Protein AF-A0A4S3M066-F1 (afdb_monomer)

Organism: NCBI:txid1227945

Foldseek 3Di:
DVVVVVVVVVVVVVVVVVVVVVVVVCCCVPPVVVVCVVVQWDKADDPDFKIWTWGQDPNDTDTDIWGKGADPDQAGIETEDDDLVVQVVDDPVSNPRVVSVVVVCVVRPPRHYHYHD

Sequence (117 aa):
MIYKLIINVLALIVLIIIGIILFYNIKWFLFQRPKENKRGWRTKSSGRDNIIYQEKIENEWKGIEIQGEMLVGRKSKVLYFNSEKEWKRYPEWAQNRNQIIERIKMEWPPERTEYQN

Structure (mmCIF, N/CA/C/O backbone):
data_AF-A0A4S3M066-F1
#
_entry.id   AF-A0A4S3M066-F1
#
loop_
_atom_site.group_PDB
_atom_site.id
_atom_site.type_symbol
_atom_site.label_atom_id
_atom_site.label_alt_id
_atom_site.label_comp_id
_atom_site.label_asym_id
_atom_site.label_entity_id
_atom_site.label_seq_id
_atom_site.pdbx_PDB_ins_code
_atom_site.Cartn_x
_atom_site.Cartn_y
_atom_site.Cartn_z
_atom_site.occupancy
_atom_site.B_iso_or_equiv
_atom_site.auth_seq_id
_atom_site.auth_comp_id
_atom_site.auth_asym_id
_atom_site.auth_atom_id
_atom_site.pdbx_PDB_model_num
ATOM 1 N N . MET A 1 1 ? 24.473 -2.684 -47.294 1.00 74.31 1 MET A N 1
ATOM 2 C CA . MET A 1 1 ? 24.893 -3.655 -46.257 1.00 74.31 1 MET A CA 1
ATOM 3 C C . MET A 1 1 ? 24.732 -3.077 -44.852 1.00 74.31 1 MET A C 1
ATOM 5 O O . MET A 1 1 ? 24.009 -3.665 -44.063 1.00 74.31 1 MET A O 1
ATOM 9 N N . ILE A 1 2 ? 25.285 -1.889 -44.576 1.00 87.56 2 ILE A N 1
ATOM 10 C CA . ILE A 1 2 ? 25.189 -1.202 -43.270 1.00 87.56 2 ILE A CA 1
ATOM 11 C C . ILE A 1 2 ? 23.736 -0.928 -42.829 1.00 87.56 2 ILE A C 1
ATOM 13 O O . ILE A 1 2 ? 23.380 -1.225 -41.697 1.00 87.56 2 ILE A O 1
ATOM 17 N N . TYR A 1 3 ? 22.858 -0.459 -43.724 1.00 89.75 3 TYR A N 1
ATOM 18 C CA . TYR A 1 3 ? 21.457 -0.171 -43.368 1.00 89.75 3 TYR A CA 1
ATOM 19 C C . TYR A 1 3 ? 20.668 -1.415 -42.909 1.00 89.75 3 TYR A C 1
ATOM 21 O O . TYR A 1 3 ? 19.887 -1.328 -41.968 1.00 89.75 3 TYR A O 1
ATOM 29 N N . LYS A 1 4 ? 20.902 -2.589 -43.520 1.00 91.69 4 LYS A N 1
ATOM 30 C CA . LYS A 1 4 ? 20.269 -3.854 -43.099 1.00 91.69 4 LYS A CA 1
ATOM 31 C C . LYS A 1 4 ? 20.746 -4.271 -41.709 1.00 91.69 4 LYS A C 1
ATOM 33 O O . LYS A 1 4 ? 19.945 -4.727 -40.904 1.00 91.69 4 LYS A O 1
ATOM 38 N N . LEU A 1 5 ? 22.036 -4.077 -41.424 1.00 92.00 5 LEU A N 1
ATOM 39 C CA . LEU A 1 5 ? 22.606 -4.341 -40.105 1.00 92.00 5 LEU A CA 1
ATOM 40 C C . LEU A 1 5 ? 21.967 -3.439 -39.040 1.00 92.00 5 LEU A C 1
ATOM 42 O O . LEU A 1 5 ? 21.542 -3.940 -38.005 1.00 92.00 5 LEU A O 1
ATOM 46 N N . ILE A 1 6 ? 21.821 -2.140 -39.321 1.00 93.62 6 ILE A N 1
ATOM 47 C CA . ILE A 1 6 ? 21.177 -1.182 -38.409 1.00 93.62 6 ILE A CA 1
ATOM 48 C C . ILE A 1 6 ? 19.719 -1.574 -38.135 1.00 93.62 6 ILE A C 1
ATOM 50 O O . ILE A 1 6 ? 19.306 -1.619 -36.978 1.00 93.62 6 ILE A O 1
ATOM 54 N N . ILE A 1 7 ? 18.949 -1.914 -39.175 1.00 95.69 7 ILE A N 1
ATOM 55 C CA . ILE A 1 7 ? 17.547 -2.337 -39.027 1.00 95.69 7 ILE A CA 1
ATOM 56 C C . ILE A 1 7 ? 17.440 -3.604 -38.168 1.00 95.69 7 ILE A C 1
ATOM 58 O O . ILE A 1 7 ? 16.600 -3.660 -37.273 1.00 95.69 7 ILE A O 1
ATOM 62 N N . ASN A 1 8 ? 18.310 -4.594 -38.385 1.00 95.44 8 ASN A N 1
ATOM 63 C CA . ASN A 1 8 ? 18.308 -5.829 -37.597 1.00 95.44 8 ASN A CA 1
ATOM 64 C C . ASN A 1 8 ? 18.647 -5.575 -36.121 1.00 95.44 8 ASN A C 1
ATOM 66 O O . ASN A 1 8 ? 18.020 -6.160 -35.240 1.00 95.44 8 ASN A O 1
ATOM 70 N N . VAL A 1 9 ? 19.603 -4.683 -35.842 1.00 95.81 9 VAL A N 1
ATOM 71 C CA . VAL A 1 9 ? 19.955 -4.294 -34.468 1.00 95.81 9 VAL A CA 1
ATOM 72 C C . VAL A 1 9 ? 18.782 -3.586 -33.787 1.00 95.81 9 VAL A C 1
ATOM 74 O O . VAL A 1 9 ? 18.440 -3.927 -32.657 1.00 95.81 9 VAL A O 1
ATOM 77 N N . LEU A 1 10 ? 18.114 -2.654 -34.473 1.00 96.25 10 LEU A N 1
ATOM 78 C CA . LEU A 1 10 ? 16.931 -1.976 -33.935 1.00 96.25 10 LEU A CA 1
ATOM 79 C C . LEU A 1 10 ? 15.779 -2.956 -33.671 1.00 96.25 10 LEU A C 1
ATOM 81 O O . LEU A 1 10 ? 15.165 -2.901 -32.608 1.00 96.25 10 LEU A O 1
ATOM 85 N N . ALA A 1 11 ? 15.522 -3.887 -34.592 1.00 96.12 11 ALA A N 1
ATOM 86 C CA . ALA A 1 11 ? 14.505 -4.920 -34.409 1.00 96.12 11 ALA A CA 1
ATOM 87 C C . ALA A 1 11 ? 14.804 -5.810 -33.191 1.00 96.12 11 ALA A C 1
ATOM 89 O O . ALA A 1 11 ? 13.902 -6.107 -32.407 1.00 96.12 11 ALA A O 1
ATOM 90 N N . LEU A 1 12 ? 16.073 -6.179 -32.982 1.00 97.19 12 LEU A N 1
ATOM 91 C CA . LEU A 1 12 ? 16.495 -6.952 -31.814 1.00 97.19 12 LEU A CA 1
ATOM 92 C C . LEU A 1 12 ? 16.261 -6.182 -30.506 1.00 97.19 12 LEU A C 1
ATOM 94 O O . LEU A 1 12 ? 15.737 -6.750 -29.551 1.00 97.19 12 LEU A O 1
ATOM 98 N N . ILE A 1 13 ? 16.592 -4.888 -30.467 1.00 97.19 13 ILE A N 1
ATOM 99 C CA . ILE A 1 13 ? 16.352 -4.034 -29.293 1.00 97.19 13 ILE A CA 1
ATOM 100 C C . ILE A 1 13 ? 14.855 -3.973 -28.972 1.00 97.19 13 ILE A C 1
ATOM 102 O O . ILE A 1 13 ? 14.466 -4.149 -27.818 1.00 97.19 13 ILE A O 1
ATOM 106 N N . VAL A 1 14 ? 14.005 -3.783 -29.985 1.00 97.25 14 VAL A N 1
ATOM 107 C CA . VAL A 1 14 ? 12.545 -3.761 -29.806 1.00 97.25 14 VAL A CA 1
ATOM 108 C C . VAL A 1 14 ? 12.036 -5.096 -29.256 1.00 97.25 14 VAL A C 1
ATOM 110 O O . VAL A 1 14 ? 11.247 -5.100 -28.311 1.00 97.25 14 VAL A O 1
ATOM 113 N N . LEU A 1 15 ? 12.520 -6.228 -29.774 1.00 97.12 15 LEU A N 1
ATOM 114 C CA . LEU A 1 15 ? 12.151 -7.554 -29.266 1.00 97.12 15 LEU A CA 1
ATOM 115 C C . LEU A 1 15 ? 12.565 -7.754 -27.804 1.00 97.12 15 LEU A C 1
ATOM 117 O O . LEU A 1 15 ? 11.790 -8.305 -27.023 1.00 97.12 15 LEU A O 1
ATOM 121 N N . ILE A 1 16 ? 13.745 -7.268 -27.411 1.00 97.06 16 ILE A N 1
ATOM 122 C CA . ILE A 1 16 ? 14.205 -7.318 -26.018 1.00 97.06 16 ILE A CA 1
ATOM 123 C C . ILE A 1 16 ? 13.287 -6.480 -25.120 1.00 97.06 16 ILE A C 1
ATOM 125 O O . ILE A 1 16 ? 12.858 -6.962 -24.072 1.00 97.06 16 ILE A O 1
ATOM 129 N N . ILE A 1 17 ? 12.930 -5.260 -25.535 1.00 96.69 17 ILE A N 1
ATOM 130 C CA . ILE A 1 17 ? 12.019 -4.386 -24.778 1.00 96.69 17 ILE A CA 1
ATOM 131 C C . ILE A 1 17 ? 10.651 -5.057 -24.599 1.00 96.69 17 ILE A C 1
ATOM 133 O O . ILE A 1 17 ? 10.133 -5.109 -23.482 1.00 96.69 17 ILE A O 1
ATOM 137 N N . ILE A 1 18 ? 10.086 -5.626 -25.668 1.00 96.81 18 ILE A N 1
ATOM 138 C CA . ILE A 1 18 ? 8.810 -6.353 -25.609 1.00 96.81 18 ILE A CA 1
ATOM 139 C C . ILE A 1 18 ? 8.919 -7.556 -24.666 1.00 96.81 18 ILE A C 1
ATOM 141 O O . ILE A 1 18 ? 8.049 -7.748 -23.816 1.00 96.81 18 ILE A O 1
ATOM 145 N N . GLY A 1 19 ? 9.996 -8.338 -24.769 1.00 96.06 19 GLY A N 1
ATOM 146 C CA . GLY A 1 19 ? 10.244 -9.482 -23.893 1.00 96.06 19 GLY A CA 1
ATOM 147 C C . GLY A 1 19 ? 10.295 -9.089 -22.415 1.00 96.06 19 GLY A C 1
ATOM 148 O O . GLY A 1 19 ? 9.673 -9.745 -21.580 1.00 96.06 19 GLY A O 1
ATOM 149 N N . ILE A 1 20 ? 10.956 -7.974 -22.094 1.00 95.12 20 ILE A N 1
ATOM 150 C CA . ILE A 1 20 ? 11.012 -7.428 -20.733 1.00 95.12 20 ILE A CA 1
ATOM 151 C C . ILE A 1 20 ? 9.613 -7.024 -20.250 1.00 95.12 20 ILE A C 1
ATOM 153 O O . ILE A 1 20 ? 9.209 -7.407 -19.149 1.00 95.12 20 ILE A O 1
ATOM 157 N N . ILE A 1 21 ? 8.847 -6.294 -21.068 1.00 93.88 21 ILE A N 1
ATOM 158 C CA . ILE A 1 21 ? 7.479 -5.876 -20.724 1.00 93.88 21 ILE A CA 1
ATOM 159 C C . ILE A 1 21 ? 6.598 -7.101 -20.445 1.00 93.88 21 ILE A C 1
ATOM 161 O O . ILE A 1 21 ? 5.900 -7.142 -19.427 1.00 93.88 21 ILE A O 1
ATOM 165 N N . LEU A 1 22 ? 6.645 -8.118 -21.308 1.00 93.31 22 LEU A N 1
ATOM 166 C CA . LEU A 1 22 ? 5.876 -9.352 -21.133 1.00 93.31 22 LEU A CA 1
ATOM 167 C C . LEU A 1 22 ? 6.283 -10.098 -19.861 1.00 93.31 22 LEU A C 1
ATOM 169 O O . LEU A 1 22 ? 5.414 -10.531 -19.105 1.00 93.31 22 LEU A O 1
ATOM 173 N N . PHE A 1 23 ? 7.583 -10.192 -19.578 1.00 92.56 23 PHE A N 1
ATOM 174 C CA . PHE A 1 23 ? 8.092 -10.858 -18.382 1.00 92.56 23 PHE A CA 1
ATOM 175 C C . PHE A 1 23 ? 7.530 -10.246 -17.090 1.00 92.56 23 PHE A C 1
ATOM 177 O O . PHE A 1 23 ? 7.038 -10.974 -16.224 1.00 92.56 23 PHE A O 1
ATOM 184 N N . TYR A 1 24 ? 7.529 -8.914 -16.969 1.00 89.50 24 TYR A N 1
ATOM 185 C CA . TYR A 1 24 ? 6.960 -8.240 -15.797 1.00 89.50 24 TYR A CA 1
ATOM 186 C C . TYR A 1 24 ? 5.445 -8.456 -15.669 1.00 89.50 24 TYR A C 1
ATOM 188 O O . TYR A 1 24 ? 4.964 -8.723 -14.565 1.00 89.50 24 TYR A O 1
ATOM 196 N N . ASN A 1 25 ? 4.701 -8.410 -16.779 1.00 82.62 25 ASN A N 1
ATOM 197 C CA . ASN A 1 25 ? 3.253 -8.653 -16.778 1.00 82.62 25 ASN A CA 1
ATOM 198 C C . ASN A 1 25 ? 2.905 -10.091 -16.364 1.00 82.62 25 ASN A C 1
ATOM 200 O O . ASN A 1 25 ? 2.031 -10.300 -15.520 1.00 82.62 25 ASN A O 1
ATOM 204 N N . ILE A 1 26 ? 3.621 -11.083 -16.902 1.00 89.06 26 ILE A N 1
ATOM 205 C CA . ILE A 1 26 ? 3.440 -12.498 -16.553 1.00 89.06 26 ILE A CA 1
ATOM 206 C C . ILE A 1 26 ? 3.759 -12.720 -15.074 1.00 89.06 26 ILE A C 1
ATOM 208 O O . ILE A 1 26 ? 2.984 -13.358 -14.361 1.00 89.06 26 ILE A O 1
ATOM 212 N N . LYS A 1 27 ? 4.867 -12.152 -14.582 1.00 86.62 27 LYS A N 1
ATOM 213 C CA . LYS A 1 27 ? 5.253 -12.268 -13.173 1.00 86.62 27 LYS A CA 1
ATOM 214 C C . LYS A 1 27 ? 4.180 -11.685 -12.247 1.00 86.62 27 LYS A C 1
ATOM 216 O O . LYS A 1 27 ? 3.817 -12.312 -11.250 1.00 86.62 27 LYS A O 1
ATOM 221 N N . TRP A 1 28 ? 3.648 -10.511 -12.585 1.00 77.56 28 TRP A N 1
ATOM 222 C CA . TRP A 1 28 ? 2.560 -9.881 -11.838 1.00 77.56 28 TRP A CA 1
ATOM 223 C C . TRP A 1 28 ? 1.296 -10.757 -11.820 1.00 77.56 28 TRP A C 1
ATOM 225 O O . TRP A 1 28 ? 0.735 -11.024 -10.753 1.00 77.56 28 TRP A O 1
ATOM 235 N N . PHE A 1 29 ? 0.891 -11.271 -12.985 1.00 80.31 29 PHE A N 1
ATOM 236 C CA . PHE A 1 29 ? -0.312 -12.087 -13.132 1.00 80.31 29 PHE A CA 1
ATOM 237 C C . PHE A 1 29 ? -0.216 -13.439 -12.410 1.00 80.31 29 PHE A C 1
ATOM 239 O O . PHE A 1 29 ? -1.168 -13.837 -11.739 1.00 80.31 29 PHE A O 1
ATOM 246 N N . LEU A 1 30 ? 0.925 -14.128 -12.517 1.00 80.38 30 LEU A N 1
ATOM 247 C CA . LEU A 1 30 ? 1.105 -15.479 -11.977 1.00 80.38 30 LEU A CA 1
ATOM 248 C C . LEU A 1 30 ? 1.443 -15.504 -10.488 1.00 80.38 30 LEU A C 1
ATOM 250 O O . LEU A 1 30 ? 1.043 -16.436 -9.798 1.00 80.38 30 LEU A O 1
ATOM 254 N N . PHE A 1 31 ? 2.172 -14.511 -9.974 1.00 77.06 31 PHE A N 1
ATOM 255 C CA . PHE A 1 31 ? 2.684 -14.573 -8.600 1.00 77.06 31 PHE A CA 1
ATOM 256 C C . PHE A 1 31 ? 2.052 -13.537 -7.677 1.00 77.06 31 PHE A C 1
ATOM 258 O O . PHE A 1 31 ? 1.702 -13.856 -6.539 1.00 77.06 31 PHE A O 1
ATOM 265 N N . GLN A 1 32 ? 1.882 -12.299 -8.141 1.00 74.81 32 GLN A N 1
ATOM 266 C CA . GLN A 1 32 ? 1.431 -11.211 -7.273 1.00 74.81 32 GLN A CA 1
ATOM 267 C C . GLN A 1 32 ? -0.086 -11.252 -7.074 1.00 74.81 32 GLN A C 1
ATOM 269 O O . GLN A 1 32 ? -0.562 -11.221 -5.939 1.00 74.81 32 GLN A O 1
ATOM 274 N N . ARG A 1 33 ? -0.848 -11.442 -8.157 1.00 75.25 33 ARG A N 1
ATOM 275 C CA . ARG A 1 33 ? -2.315 -11.494 -8.107 1.00 75.25 33 ARG A CA 1
ATOM 276 C C . ARG A 1 33 ? -2.860 -12.640 -7.232 1.00 75.25 33 ARG A C 1
ATOM 278 O O . ARG A 1 33 ? -3.770 -12.378 -6.443 1.00 75.25 33 ARG A O 1
ATOM 285 N N . PRO A 1 34 ? -2.338 -13.885 -7.289 1.00 76.88 34 PRO A N 1
ATOM 286 C CA . PRO A 1 34 ? -2.815 -14.955 -6.412 1.00 76.88 34 PRO A CA 1
ATOM 287 C C . PRO A 1 34 ? -2.443 -14.726 -4.948 1.00 76.88 34 PRO A C 1
ATOM 289 O O . PRO A 1 34 ? -3.247 -15.023 -4.067 1.00 76.88 34 PRO A O 1
ATOM 292 N N . LYS A 1 35 ? -1.265 -14.145 -4.677 1.00 80.69 35 LYS A N 1
ATOM 293 C CA . LYS A 1 35 ? -0.843 -13.790 -3.317 1.00 80.69 35 LYS A 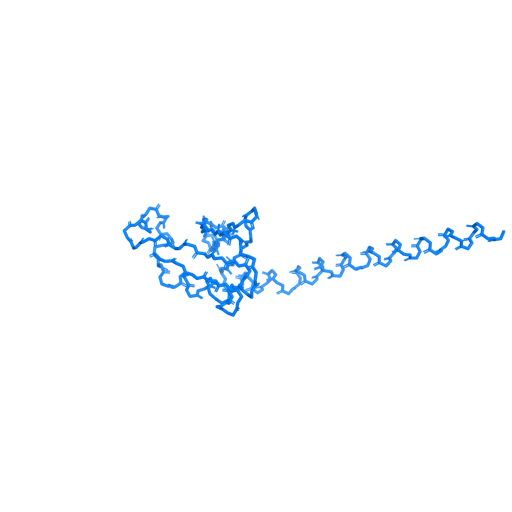CA 1
ATOM 294 C C . LYS A 1 35 ? -1.771 -12.738 -2.706 1.00 80.69 35 LYS A C 1
ATOM 296 O O . LYS A 1 35 ? -2.233 -12.934 -1.586 1.00 80.69 35 LYS A O 1
ATOM 301 N N . GLU A 1 36 ? -2.089 -11.674 -3.445 1.00 85.38 36 GLU A N 1
ATOM 302 C CA . GLU A 1 36 ? -3.057 -10.650 -3.019 1.00 85.38 36 GLU A CA 1
ATOM 303 C C . GLU A 1 36 ? -4.448 -11.252 -2.786 1.00 85.38 36 GLU A C 1
ATOM 305 O O . GLU A 1 36 ? -5.062 -11.006 -1.751 1.00 85.38 36 GLU A O 1
ATOM 310 N N . ASN A 1 37 ? -4.928 -12.094 -3.709 1.00 83.25 37 ASN A N 1
ATOM 311 C CA . ASN A 1 37 ? -6.224 -12.760 -3.572 1.00 83.25 37 ASN A CA 1
ATOM 312 C C . ASN A 1 37 ? -6.283 -13.699 -2.359 1.00 83.25 37 ASN A C 1
ATOM 314 O O . ASN A 1 37 ? -7.312 -13.739 -1.694 1.00 83.25 37 ASN A O 1
ATOM 318 N N . LYS A 1 38 ? -5.203 -14.435 -2.062 1.00 87.00 38 LYS A N 1
ATOM 319 C CA . LYS A 1 38 ? -5.121 -15.322 -0.891 1.00 87.00 38 LYS A CA 1
ATOM 320 C C . LYS A 1 38 ? -5.053 -14.532 0.417 1.00 87.00 38 LYS A C 1
ATOM 322 O O . LYS A 1 38 ? -5.620 -14.958 1.414 1.00 87.00 38 LYS A O 1
ATOM 327 N N . ARG A 1 39 ? -4.345 -13.398 0.419 1.00 90.69 39 ARG A N 1
ATOM 328 C CA . ARG A 1 39 ? -4.196 -12.523 1.591 1.00 90.69 39 ARG A CA 1
ATOM 329 C C . ARG A 1 39 ? -5.455 -11.700 1.876 1.00 90.69 39 ARG A C 1
ATOM 331 O O . ARG A 1 39 ? -5.675 -11.312 3.017 1.00 90.69 39 ARG A O 1
ATOM 338 N N . GLY A 1 40 ? -6.248 -11.412 0.845 1.00 94.44 40 GLY A N 1
ATOM 339 C CA . GLY A 1 40 ? -7.491 -10.648 0.948 1.00 94.44 40 GLY A CA 1
ATOM 340 C C . GLY A 1 40 ? -7.298 -9.136 1.066 1.00 94.44 40 GLY A C 1
ATOM 341 O O . GLY A 1 40 ? -8.281 -8.414 1.144 1.00 94.44 40 GLY A O 1
ATOM 342 N N . TRP A 1 41 ? -6.064 -8.629 1.043 1.00 95.31 41 TRP A N 1
ATOM 343 C CA . TRP A 1 41 ? -5.781 -7.197 1.100 1.00 95.31 41 TRP A CA 1
ATOM 344 C C . TRP A 1 41 ? -4.520 -6.840 0.307 1.00 95.31 41 TRP A C 1
ATOM 346 O O . TRP A 1 41 ? -3.661 -7.693 0.057 1.00 95.31 41 TRP A O 1
ATOM 356 N N . ARG A 1 42 ? -4.408 -5.571 -0.092 1.00 95.06 42 ARG A N 1
ATOM 357 C CA . ARG A 1 42 ? -3.238 -5.013 -0.786 1.00 95.06 42 ARG A CA 1
ATOM 358 C C . ARG A 1 42 ? -3.123 -3.508 -0.573 1.00 95.06 42 ARG A C 1
ATOM 360 O O . ARG A 1 42 ? -4.093 -2.855 -0.208 1.00 95.06 42 ARG A O 1
ATOM 367 N N . THR A 1 43 ? -1.962 -2.950 -0.890 1.00 94.62 43 THR A N 1
ATOM 368 C CA . THR A 1 43 ? -1.782 -1.499 -1.010 1.00 94.62 43 THR A CA 1
ATOM 369 C C . THR A 1 43 ? -1.329 -1.141 -2.414 1.00 94.62 43 THR A C 1
ATOM 371 O O . THR A 1 43 ? -0.594 -1.908 -3.035 1.00 94.62 43 THR A O 1
ATOM 374 N N . LYS A 1 44 ? -1.727 0.028 -2.907 1.00 92.19 44 LYS A N 1
ATOM 375 C CA . LYS A 1 44 ? -1.260 0.577 -4.184 1.00 92.19 44 LYS A CA 1
ATOM 376 C C . LYS A 1 44 ? -0.878 2.035 -4.009 1.00 92.19 44 LYS A C 1
ATOM 378 O O . LYS A 1 44 ? -1.486 2.722 -3.200 1.00 92.19 44 LYS A O 1
ATOM 383 N N . SER A 1 45 ? 0.083 2.520 -4.783 1.00 90.94 45 SER A N 1
ATOM 384 C CA . SER A 1 45 ? 0.302 3.964 -4.904 1.00 90.94 45 SER A CA 1
ATOM 385 C C . SER A 1 45 ? -0.917 4.623 -5.553 1.00 90.94 45 SER A C 1
ATOM 387 O O . SER A 1 45 ? -1.506 4.052 -6.473 1.00 90.94 45 SER A O 1
ATOM 389 N N . SER A 1 46 ? -1.277 5.815 -5.083 1.00 91.38 46 SER A N 1
ATOM 390 C CA . SER A 1 46 ? -2.343 6.646 -5.643 1.00 91.38 46 SER A CA 1
ATOM 391 C C . SER A 1 46 ? -1.782 8.022 -5.958 1.00 91.38 46 SER A C 1
ATOM 393 O O . SER A 1 46 ? -1.361 8.753 -5.063 1.00 91.38 46 SER A O 1
ATOM 395 N N . GLY A 1 47 ? -1.715 8.355 -7.246 1.00 88.38 47 GLY A N 1
ATOM 396 C CA . GLY A 1 47 ? -1.022 9.557 -7.694 1.00 88.38 47 GLY A CA 1
ATOM 397 C C . GLY A 1 47 ? 0.457 9.557 -7.291 1.00 88.38 47 GLY A C 1
ATOM 398 O O . GLY A 1 47 ? 1.110 8.511 -7.263 1.00 88.38 47 GLY A O 1
ATOM 399 N N . ARG A 1 48 ? 0.984 10.752 -7.007 1.00 84.75 48 ARG A N 1
ATOM 400 C CA . ARG A 1 48 ? 2.389 10.944 -6.623 1.00 84.75 48 ARG A CA 1
ATOM 401 C C . ARG A 1 48 ? 2.641 10.517 -5.174 1.00 84.75 48 ARG A C 1
ATOM 403 O O . ARG A 1 48 ? 3.550 9.736 -4.892 1.00 84.75 48 ARG A O 1
ATOM 410 N N . ASP A 1 49 ? 1.790 10.990 -4.272 1.00 90.00 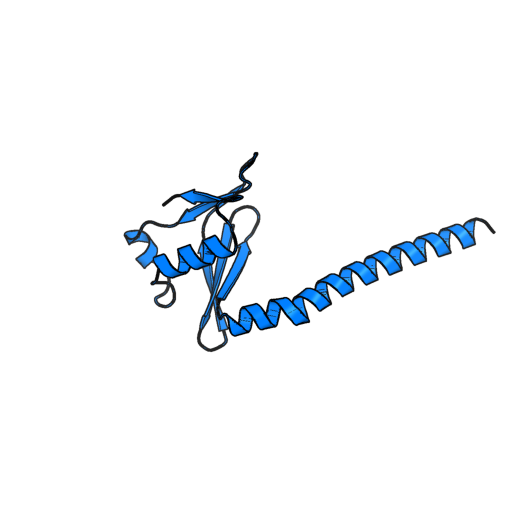49 ASP A N 1
ATOM 411 C CA . ASP A 1 49 ? 2.120 11.021 -2.851 1.00 90.00 49 ASP A CA 1
ATOM 412 C C . ASP A 1 49 ? 1.324 9.987 -2.037 1.00 90.00 49 ASP A C 1
ATOM 414 O O . ASP A 1 49 ? 1.897 9.263 -1.215 1.00 90.00 49 ASP A O 1
ATOM 418 N N . ASN A 1 50 ? 0.042 9.807 -2.350 1.00 94.12 50 ASN A N 1
ATOM 419 C CA . ASN A 1 50 ? -0.877 8.980 -1.572 1.00 94.12 50 ASN A CA 1
ATOM 420 C C . ASN A 1 50 ? -0.707 7.477 -1.831 1.00 94.12 50 ASN A C 1
ATOM 422 O O . ASN A 1 50 ? -0.037 7.022 -2.770 1.00 94.12 50 ASN A O 1
ATOM 426 N N . ILE A 1 51 ? -1.360 6.683 -0.985 1.00 96.06 51 ILE A N 1
ATOM 427 C CA . ILE A 1 51 ? -1.568 5.253 -1.210 1.00 96.06 51 ILE A CA 1
ATOM 428 C C . ILE A 1 51 ? -3.048 4.914 -1.037 1.00 96.06 51 ILE A C 1
ATOM 430 O O . ILE A 1 51 ? -3.779 5.588 -0.323 1.00 96.06 51 ILE A O 1
ATOM 434 N N . ILE A 1 52 ? -3.493 3.833 -1.663 1.00 97.12 52 ILE A N 1
ATOM 435 C CA . ILE A 1 52 ? -4.800 3.231 -1.417 1.00 97.12 52 ILE A CA 1
ATOM 436 C C . ILE A 1 52 ? -4.565 1.891 -0.733 1.00 97.12 52 ILE A C 1
ATOM 438 O O . ILE A 1 52 ? -3.919 1.002 -1.299 1.00 97.12 52 ILE A O 1
ATOM 442 N N . TYR A 1 53 ? -5.118 1.730 0.464 1.00 97.12 53 TYR A N 1
ATOM 443 C CA . TYR A 1 53 ? -5.293 0.420 1.079 1.00 97.12 53 TYR A CA 1
ATOM 444 C C . TYR A 1 53 ? -6.572 -0.203 0.530 1.00 97.12 53 TYR A C 1
ATOM 446 O O . TYR A 1 53 ? -7.608 0.455 0.505 1.00 97.12 53 TYR A O 1
ATOM 454 N N . GLN A 1 54 ? -6.509 -1.454 0.078 1.00 97.44 54 GLN A N 1
ATOM 455 C CA . GLN A 1 54 ? -7.670 -2.186 -0.411 1.00 97.44 54 GLN A CA 1
ATOM 456 C C . GLN A 1 54 ? -7.842 -3.508 0.321 1.00 97.44 54 GLN A C 1
ATOM 458 O O . GLN A 1 54 ? -6.876 -4.243 0.527 1.00 97.44 54 GLN A O 1
ATOM 463 N N . GLU A 1 55 ? -9.091 -3.848 0.603 1.00 96.81 55 GLU A N 1
ATOM 464 C CA . GLU A 1 55 ? -9.499 -5.124 1.173 1.00 96.81 55 GLU A CA 1
ATOM 465 C C . GLU A 1 55 ? -10.568 -5.767 0.296 1.00 96.81 55 GLU A C 1
ATOM 467 O O . GLU A 1 55 ? -11.362 -5.087 -0.363 1.00 96.81 55 GLU A O 1
ATOM 472 N N . LYS A 1 56 ? -10.539 -7.094 0.231 1.00 95.62 56 LYS A N 1
ATOM 473 C CA . LYS A 1 56 ? -11.462 -7.878 -0.571 1.00 95.62 56 LYS A CA 1
ATOM 474 C C . LYS A 1 56 ? -12.699 -8.189 0.266 1.00 95.62 56 LYS A C 1
ATOM 476 O O . LYS A 1 56 ? -12.664 -9.067 1.121 1.00 95.62 56 LYS A O 1
ATOM 481 N N . ILE A 1 57 ? -13.783 -7.474 -0.005 1.00 94.12 57 ILE A N 1
ATOM 482 C CA . ILE A 1 57 ? -15.074 -7.595 0.674 1.00 94.12 57 ILE A CA 1
ATOM 483 C C . ILE A 1 57 ? -16.080 -8.105 -0.355 1.00 94.12 57 ILE A C 1
ATOM 485 O O . ILE A 1 57 ? -16.228 -7.489 -1.404 1.00 94.12 57 ILE A O 1
ATOM 489 N N . GLU A 1 58 ? -16.733 -9.240 -0.088 1.00 90.69 58 GLU A N 1
ATOM 490 C CA . GLU A 1 58 ? -17.752 -9.819 -0.992 1.00 90.69 58 GLU A CA 1
ATOM 491 C C . GLU A 1 58 ? -17.242 -10.018 -2.433 1.00 90.69 58 GLU A C 1
ATOM 493 O O . GLU A 1 58 ? -17.943 -9.806 -3.414 1.00 90.69 58 GLU A O 1
ATOM 498 N N . ASN A 1 59 ? -15.979 -10.436 -2.561 1.00 87.81 59 ASN A N 1
ATOM 499 C CA . ASN A 1 59 ? -15.263 -10.613 -3.829 1.00 87.81 59 ASN A CA 1
ATOM 500 C C . ASN A 1 59 ? -14.929 -9.315 -4.601 1.00 87.81 59 ASN A C 1
ATOM 502 O O . ASN A 1 59 ? -14.257 -9.382 -5.633 1.00 87.81 59 ASN A O 1
ATOM 506 N N . GLU A 1 60 ? -15.274 -8.148 -4.060 1.00 93.31 60 GLU A N 1
ATOM 507 C CA . GLU A 1 60 ? -14.921 -6.836 -4.598 1.00 93.31 60 GLU A CA 1
ATOM 508 C C . GLU A 1 60 ? -13.760 -6.201 -3.830 1.00 93.31 60 GLU A C 1
ATOM 510 O O . GLU A 1 60 ? -13.598 -6.378 -2.625 1.00 93.31 60 GLU A O 1
ATOM 515 N N . TRP A 1 61 ? -12.925 -5.437 -4.533 1.00 95.25 61 TRP A N 1
ATOM 516 C CA . TRP A 1 61 ? -11.844 -4.680 -3.903 1.00 95.25 61 TRP A CA 1
ATOM 517 C C . TRP A 1 61 ? -12.358 -3.309 -3.475 1.00 95.25 61 TRP A C 1
ATOM 519 O O . TRP A 1 61 ? -12.474 -2.411 -4.309 1.00 95.25 61 TRP A O 1
ATOM 529 N N . LYS A 1 62 ? -12.613 -3.134 -2.178 1.00 96.56 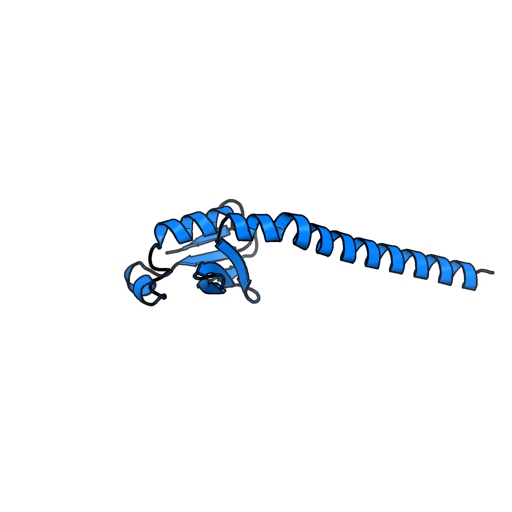62 LYS A N 1
ATOM 530 C CA . LYS A 1 62 ? -12.976 -1.839 -1.587 1.00 96.56 62 LYS A CA 1
ATOM 531 C C . LYS A 1 62 ? -11.712 -1.168 -1.061 1.00 96.56 62 LYS A C 1
ATOM 533 O O . LYS A 1 62 ? -10.806 -1.853 -0.591 1.00 96.56 62 LYS A O 1
ATOM 538 N N . GLY A 1 63 ? -11.602 0.150 -1.217 1.00 96.75 63 GLY A N 1
ATOM 539 C CA . GLY A 1 63 ? -10.385 0.887 -0.888 1.00 96.75 63 GLY A CA 1
ATOM 540 C C . GLY A 1 63 ? -10.636 2.126 -0.044 1.00 96.75 63 GLY A C 1
ATOM 541 O O . GLY A 1 63 ? -11.666 2.774 -0.197 1.00 96.75 63 GLY A O 1
ATOM 542 N N . ILE A 1 64 ? -9.673 2.447 0.815 1.00 96.94 64 ILE A N 1
ATOM 543 C CA . ILE A 1 64 ? -9.559 3.744 1.482 1.00 96.94 64 ILE A CA 1
ATOM 544 C C . ILE A 1 64 ? -8.256 4.405 1.040 1.00 96.94 64 ILE A C 1
ATOM 546 O O . ILE A 1 64 ? -7.235 3.733 0.862 1.00 96.94 64 ILE A O 1
ATOM 550 N N . GLU A 1 65 ? -8.297 5.715 0.843 1.00 96.56 65 GLU A N 1
ATOM 551 C CA . GLU A 1 65 ? -7.103 6.499 0.555 1.00 96.56 65 GLU A CA 1
ATOM 552 C C . GLU A 1 65 ? -6.400 6.865 1.861 1.00 96.56 65 GLU A C 1
ATOM 554 O O . GLU A 1 65 ? -7.039 7.262 2.829 1.00 96.56 65 GLU A O 1
ATOM 559 N N . ILE A 1 66 ? -5.081 6.722 1.878 1.00 96.38 66 ILE A N 1
ATOM 560 C CA . ILE A 1 66 ? -4.209 7.153 2.963 1.00 96.38 66 ILE A CA 1
ATOM 561 C C . ILE A 1 66 ? -3.313 8.238 2.388 1.00 96.38 66 ILE A C 1
ATOM 563 O O . ILE A 1 66 ? -2.616 8.026 1.387 1.00 96.38 6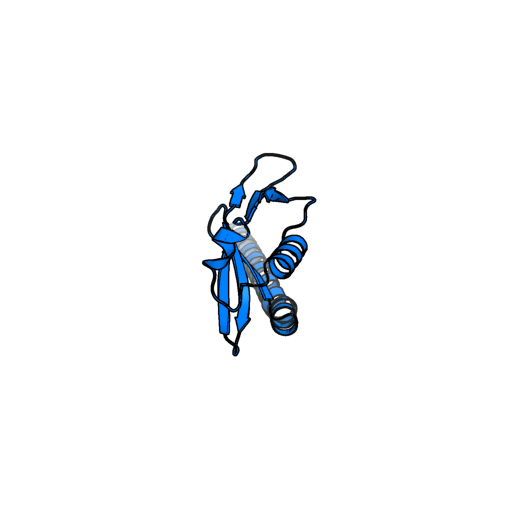6 ILE A O 1
ATOM 567 N N . GLN A 1 67 ? -3.361 9.405 3.020 1.00 95.19 67 GLN A N 1
ATOM 568 C CA . GLN A 1 67 ? -2.588 10.553 2.586 1.00 95.19 67 GLN A CA 1
ATOM 569 C C . GLN A 1 67 ? -1.101 10.297 2.795 1.00 95.19 67 GLN A C 1
ATOM 571 O O . GLN A 1 67 ? -0.684 9.648 3.757 1.00 95.19 67 GLN A O 1
ATOM 576 N N . GLY A 1 68 ? -0.293 10.817 1.884 1.00 93.75 68 GLY A N 1
ATOM 577 C CA . GLY A 1 68 ? 1.150 10.776 2.013 1.00 93.75 68 GLY A CA 1
ATOM 578 C C . GLY A 1 68 ? 1.800 11.987 1.381 1.00 93.75 68 GLY A C 1
ATOM 579 O O . GLY A 1 68 ? 1.145 12.768 0.698 1.00 93.75 68 GLY A O 1
ATOM 580 N N . GLU A 1 69 ? 3.100 12.112 1.601 1.00 94.25 69 GLU A N 1
ATOM 581 C CA . GLU A 1 69 ? 3.962 13.098 0.957 1.00 94.25 69 GLU A CA 1
ATOM 582 C C . GLU A 1 69 ? 5.283 12.428 0.570 1.00 94.25 69 GLU A C 1
ATOM 584 O O . GLU A 1 69 ? 5.816 11.591 1.305 1.00 94.25 69 GLU A O 1
ATOM 589 N N . MET A 1 70 ? 5.806 12.751 -0.612 1.00 91.12 70 MET A N 1
ATOM 590 C CA . MET A 1 70 ? 7.138 12.313 -1.014 1.00 91.12 70 MET A CA 1
ATOM 591 C C . MET A 1 70 ? 8.215 13.099 -0.271 1.00 91.12 70 MET A C 1
ATOM 593 O O . MET A 1 70 ? 8.218 14.325 -0.270 1.00 91.12 70 MET A O 1
ATOM 597 N N . LEU A 1 71 ? 9.184 12.379 0.286 1.00 89.81 71 LEU A N 1
ATOM 598 C CA . LEU A 1 71 ? 10.331 12.976 0.959 1.00 89.81 71 LEU A CA 1
ATOM 599 C C . LEU A 1 71 ? 11.580 12.875 0.082 1.00 89.81 71 LEU A C 1
ATOM 601 O O . LEU A 1 71 ? 11.761 11.915 -0.673 1.00 89.81 71 LEU A O 1
ATOM 605 N N . VAL A 1 72 ? 12.469 13.857 0.221 1.00 86.44 72 VAL A N 1
ATOM 606 C CA . VAL A 1 72 ? 13.811 13.827 -0.369 1.00 86.44 72 VAL A CA 1
ATOM 607 C C . VAL A 1 72 ? 14.790 13.353 0.701 1.00 86.44 72 VAL A C 1
ATOM 609 O O . VAL A 1 72 ? 14.987 14.028 1.708 1.00 86.44 72 VAL A O 1
ATOM 612 N N . GLY A 1 73 ? 15.419 12.194 0.495 1.00 86.12 73 GLY A N 1
ATOM 613 C CA . GLY A 1 73 ? 16.443 11.675 1.403 1.00 86.12 73 GLY A CA 1
ATOM 614 C C . GLY A 1 73 ? 16.367 10.166 1.616 1.00 86.12 73 GLY A C 1
ATOM 615 O O . GLY A 1 73 ? 15.924 9.411 0.753 1.00 86.12 73 GLY A O 1
ATOM 616 N N . ARG A 1 74 ? 16.842 9.712 2.784 1.00 85.19 74 ARG A N 1
ATOM 617 C CA . ARG A 1 74 ? 16.900 8.281 3.140 1.00 85.19 74 ARG A CA 1
ATOM 618 C C . ARG A 1 74 ? 15.510 7.649 3.247 1.00 85.19 74 ARG A C 1
ATOM 620 O O . ARG A 1 74 ? 15.344 6.474 2.923 1.00 85.19 74 ARG A O 1
ATOM 627 N N . LYS A 1 75 ? 14.530 8.419 3.718 1.00 89.81 75 LYS A N 1
ATOM 628 C CA . LYS A 1 75 ? 13.109 8.078 3.646 1.00 89.81 75 LYS A CA 1
ATOM 629 C C . LYS A 1 75 ? 12.547 8.713 2.389 1.00 89.81 75 LYS A C 1
ATOM 631 O O . LYS A 1 75 ? 12.854 9.856 2.080 1.00 89.81 75 LYS A O 1
ATOM 636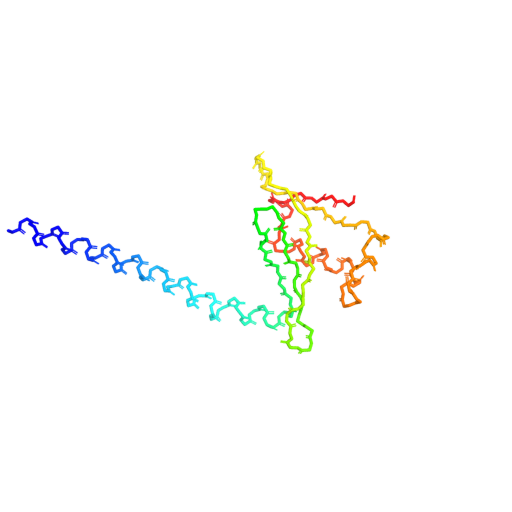 N N . SER A 1 76 ? 11.747 7.941 1.669 1.00 89.00 76 SER A N 1
ATOM 637 C CA . SER A 1 76 ? 11.212 8.336 0.362 1.00 89.00 76 SER A CA 1
ATOM 638 C C . SER A 1 76 ? 9.778 8.856 0.432 1.00 89.00 76 SER A C 1
ATOM 640 O O . SER A 1 76 ? 9.281 9.441 -0.528 1.00 89.00 76 SER A O 1
ATOM 642 N N . LYS A 1 77 ? 9.090 8.615 1.553 1.00 92.50 77 LYS A N 1
ATOM 643 C CA . LYS A 1 77 ? 7.676 8.935 1.730 1.00 92.50 77 LYS A CA 1
ATOM 644 C C . LYS A 1 77 ? 7.329 9.050 3.211 1.00 92.50 77 LYS A C 1
ATOM 646 O O . LYS A 1 77 ? 7.863 8.280 4.008 1.00 92.50 77 LYS A O 1
ATOM 651 N N . VAL A 1 78 ? 6.403 9.935 3.551 1.00 95.44 78 VAL A N 1
ATOM 652 C CA . VAL A 1 78 ? 5.670 9.944 4.821 1.00 95.44 78 VAL A CA 1
ATOM 653 C C . VAL A 1 78 ? 4.209 9.591 4.556 1.00 95.44 78 VAL A C 1
ATOM 655 O O . VAL A 1 78 ? 3.650 10.005 3.543 1.00 95.44 78 VAL A O 1
ATOM 658 N N . LEU A 1 79 ? 3.608 8.777 5.423 1.00 96.12 79 LEU A N 1
ATOM 659 C CA . LEU A 1 79 ? 2.183 8.446 5.392 1.00 96.12 79 LEU A CA 1
ATOM 660 C C . LEU A 1 79 ? 1.491 9.030 6.623 1.00 96.12 79 LEU A C 1
ATOM 662 O O . LEU A 1 79 ? 1.944 8.814 7.749 1.00 96.12 79 LEU A O 1
ATOM 666 N N . TYR A 1 80 ? 0.381 9.724 6.399 1.00 96.25 80 TYR A N 1
ATOM 667 C CA . TYR A 1 80 ? -0.442 10.332 7.437 1.00 96.25 80 TYR A CA 1
ATOM 668 C C . TYR A 1 80 ? -1.650 9.441 7.706 1.00 96.25 80 TYR A C 1
ATOM 670 O O . TYR A 1 80 ? -2.515 9.243 6.847 1.00 96.25 80 TYR A O 1
ATOM 678 N N . PHE A 1 81 ? -1.708 8.875 8.905 1.00 95.88 81 PHE A N 1
ATOM 679 C CA . PHE A 1 81 ? -2.866 8.134 9.367 1.00 95.88 81 PHE A CA 1
ATOM 680 C C . PHE A 1 81 ? -3.784 9.069 10.131 1.00 95.88 81 PHE A C 1
ATOM 682 O O . PHE A 1 81 ? -3.369 9.669 11.111 1.00 95.88 81 PHE A O 1
ATOM 689 N N . ASN A 1 82 ? -5.055 9.115 9.737 1.00 94.44 82 ASN A N 1
ATOM 690 C CA . ASN A 1 82 ? -6.063 9.847 10.493 1.00 94.44 82 ASN A CA 1
ATOM 691 C C . ASN A 1 82 ? -6.061 9.422 11.973 1.00 94.44 82 ASN A C 1
ATOM 693 O O . ASN A 1 82 ? -5.850 8.240 12.308 1.00 94.44 82 ASN A O 1
ATOM 697 N N . SER A 1 83 ? -6.367 10.384 12.842 1.00 93.88 83 SER A N 1
ATOM 698 C CA . SER A 1 83 ? -6.593 10.141 14.267 1.00 93.88 83 SER A CA 1
ATOM 699 C C . SER A 1 83 ? -7.695 9.096 14.479 1.00 93.88 83 SER A C 1
ATOM 701 O O . SER A 1 83 ? -8.541 8.886 13.609 1.00 93.88 83 SER A O 1
ATOM 703 N N . GLU A 1 84 ? -7.753 8.447 15.645 1.00 93.19 84 GLU A N 1
ATOM 704 C CA . GLU A 1 84 ? -8.805 7.452 15.929 1.00 93.19 84 GLU A CA 1
ATOM 705 C C . GLU A 1 84 ? -10.223 8.011 15.740 1.00 93.19 84 GLU A C 1
ATOM 707 O O . GLU A 1 84 ? -11.121 7.315 15.265 1.00 93.19 84 GLU A O 1
ATOM 712 N N . LYS A 1 85 ? -10.425 9.292 16.070 1.00 93.81 85 LYS A N 1
ATOM 713 C CA . LYS A 1 85 ? -11.712 9.973 15.901 1.00 93.81 85 LYS A CA 1
ATOM 714 C C . LYS A 1 85 ? -12.062 10.164 14.428 1.00 93.81 85 LYS A C 1
ATOM 716 O O . LYS A 1 85 ? -13.206 9.941 14.042 1.00 93.81 85 LYS A O 1
ATOM 721 N N . GLU A 1 86 ? -11.101 10.578 13.612 1.00 94.25 86 GLU A N 1
ATOM 722 C CA . GLU A 1 86 ? -11.302 10.788 12.175 1.00 94.25 86 GLU A CA 1
ATOM 723 C C . GLU A 1 86 ? -11.368 9.474 11.399 1.00 94.25 86 GLU A C 1
ATOM 725 O O . GLU A 1 86 ? -12.063 9.401 10.389 1.00 94.25 86 GLU A O 1
ATOM 730 N N . TRP A 1 87 ? -10.727 8.415 11.899 1.00 95.88 87 TRP A N 1
ATOM 731 C CA . TRP A 1 87 ? -10.790 7.074 11.320 1.00 95.88 87 TRP A CA 1
ATOM 732 C C . TRP A 1 87 ? -12.220 6.528 11.259 1.00 95.88 87 TRP A C 1
ATOM 734 O O . TRP A 1 87 ? -12.575 5.801 10.332 1.00 95.88 87 TRP A O 1
ATOM 744 N N . LYS A 1 88 ? -13.089 6.959 12.184 1.00 95.62 88 LYS A N 1
ATOM 745 C CA . LYS A 1 88 ? -14.523 6.628 12.176 1.00 95.62 88 LYS A CA 1
ATOM 746 C C . LYS A 1 88 ? -15.269 7.125 10.934 1.00 95.62 88 LYS A C 1
ATOM 748 O O . LYS A 1 88 ? -16.383 6.679 10.694 1.00 95.62 88 LYS A O 1
ATOM 753 N N . ARG A 1 89 ? -14.682 8.034 10.143 1.00 95.88 89 ARG A N 1
ATOM 754 C CA . ARG A 1 89 ? -15.245 8.479 8.856 1.00 95.88 89 ARG A CA 1
ATOM 755 C C . ARG A 1 89 ? -15.059 7.451 7.740 1.00 95.88 89 ARG A C 1
ATOM 757 O O . ARG A 1 89 ? -15.747 7.543 6.728 1.00 95.88 89 ARG A O 1
ATOM 764 N N . TYR A 1 90 ? -14.128 6.508 7.890 1.00 95.94 90 TYR A N 1
ATOM 765 C CA . TYR A 1 90 ? -13.969 5.431 6.919 1.00 95.94 90 TYR A CA 1
ATOM 766 C C . TYR A 1 90 ? -15.156 4.458 6.959 1.00 95.94 90 TYR A C 1
ATOM 768 O O . TYR A 1 90 ? -15.862 4.378 7.963 1.00 95.94 90 TYR A O 1
ATOM 776 N N . PRO A 1 91 ? -15.385 3.686 5.884 1.00 96.06 91 PRO A N 1
ATOM 777 C CA . PRO A 1 91 ? -16.431 2.668 5.867 1.00 96.06 91 PRO A CA 1
ATOM 778 C C . PRO A 1 91 ? -16.288 1.643 7.002 1.00 96.06 91 PRO A C 1
ATOM 780 O O . PRO A 1 91 ? -15.182 1.397 7.483 1.00 96.06 91 PRO A O 1
ATOM 783 N N . GLU A 1 92 ? -17.386 0.983 7.379 1.00 95.69 92 GLU A N 1
ATOM 784 C CA . GLU A 1 92 ? -17.409 0.001 8.480 1.00 95.69 92 GLU A CA 1
ATOM 785 C C . GLU A 1 92 ? -16.375 -1.122 8.320 1.00 95.69 92 GLU A C 1
ATOM 787 O O . GLU A 1 92 ? -15.684 -1.476 9.275 1.00 95.69 92 GLU A O 1
ATOM 792 N N . TRP A 1 93 ? -16.192 -1.625 7.095 1.00 95.06 93 TRP A N 1
A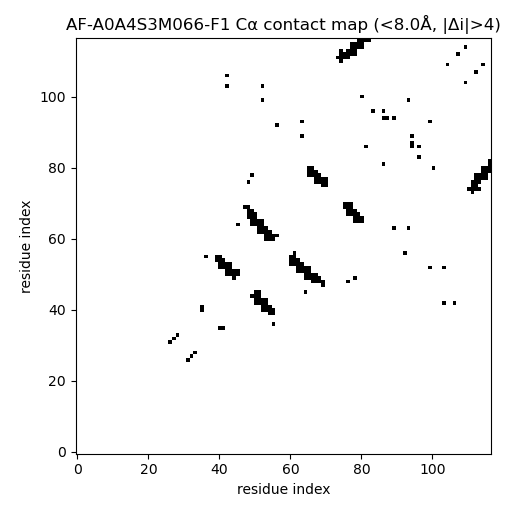TOM 793 C CA . TRP A 1 93 ? -15.205 -2.670 6.799 1.00 95.06 93 TRP A CA 1
ATOM 794 C C . TRP A 1 93 ? -13.760 -2.245 7.114 1.00 95.06 93 TRP A C 1
ATOM 796 O O . TRP A 1 93 ? -12.902 -3.097 7.324 1.00 95.06 93 TRP A O 1
ATOM 806 N N . ALA A 1 94 ? -13.488 -0.938 7.174 1.00 96.06 94 ALA A N 1
ATOM 807 C CA . ALA A 1 94 ? -12.170 -0.357 7.399 1.00 96.06 94 ALA A CA 1
ATOM 808 C C . ALA A 1 94 ? -11.956 0.156 8.838 1.00 96.06 94 ALA A C 1
ATOM 810 O O . ALA A 1 94 ? -10.996 0.883 9.103 1.00 96.06 94 ALA A O 1
ATOM 811 N N . GLN A 1 95 ? -12.828 -0.194 9.788 1.00 96.19 95 GLN A N 1
ATOM 812 C CA . GLN A 1 95 ? -12.762 0.351 11.151 1.00 96.19 95 GLN A CA 1
ATOM 813 C C . GLN A 1 95 ? -11.648 -0.248 12.020 1.00 96.19 95 GLN A C 1
ATOM 815 O O . GLN A 1 95 ? -11.256 0.361 13.015 1.00 96.19 95 GLN A O 1
ATOM 820 N N . ASN A 1 96 ? -11.068 -1.393 11.642 1.00 95.62 96 ASN A N 1
ATOM 821 C CA . ASN A 1 96 ? -9.931 -1.972 12.363 1.00 95.62 96 ASN A CA 1
ATOM 822 C C . ASN A 1 96 ? -8.611 -1.252 12.023 1.00 95.62 96 ASN A C 1
ATOM 824 O O . ASN A 1 96 ? -7.742 -1.779 11.323 1.00 95.62 96 ASN A O 1
ATOM 828 N N . ARG A 1 97 ? -8.469 -0.024 12.534 1.00 95.19 97 ARG A N 1
ATOM 829 C CA . ARG A 1 97 ? -7.336 0.876 12.277 1.00 95.19 97 ARG A CA 1
ATOM 830 C C . ARG A 1 97 ? -5.982 0.210 12.499 1.00 95.19 97 ARG A C 1
ATOM 832 O O . ARG A 1 97 ? -5.122 0.272 11.625 1.00 95.19 97 ARG A O 1
ATOM 839 N N . ASN A 1 98 ? -5.793 -0.433 13.650 1.00 96.06 98 ASN A N 1
ATOM 840 C CA . ASN A 1 98 ? -4.499 -1.003 14.034 1.00 96.06 98 ASN A CA 1
ATOM 841 C C . ASN A 1 98 ? -4.062 -2.092 13.057 1.00 96.06 98 ASN A C 1
ATOM 843 O O . ASN A 1 98 ? -2.944 -2.048 12.547 1.00 96.06 98 ASN A O 1
ATOM 847 N N . GLN A 1 99 ? -4.979 -2.998 12.712 1.00 96.31 99 GLN A N 1
ATOM 848 C CA . GLN A 1 99 ? -4.708 -4.037 11.728 1.00 96.31 99 GLN A CA 1
ATOM 849 C C . GLN A 1 99 ? -4.356 -3.439 10.361 1.00 96.31 99 GLN A C 1
ATOM 851 O O . GLN A 1 99 ? -3.402 -3.877 9.724 1.00 96.31 99 GLN A O 1
ATOM 856 N N . ILE A 1 100 ? -5.098 -2.434 9.896 1.00 96.44 100 ILE A N 1
ATOM 857 C CA . ILE A 1 100 ? -4.835 -1.798 8.599 1.00 96.44 100 ILE A CA 1
ATOM 858 C C . ILE A 1 100 ? -3.462 -1.121 8.591 1.00 96.44 100 ILE A C 1
ATOM 860 O O . ILE A 1 100 ? -2.708 -1.283 7.634 1.00 96.44 100 ILE A O 1
ATOM 864 N N . ILE A 1 101 ? -3.098 -0.418 9.663 1.00 96.00 101 ILE A N 1
ATOM 865 C CA . ILE A 1 101 ? -1.784 0.220 9.787 1.00 96.00 101 ILE A CA 1
ATOM 866 C C . ILE A 1 101 ? -0.670 -0.827 9.771 1.00 96.00 101 ILE A C 1
ATOM 868 O O . ILE A 1 101 ? 0.301 -0.658 9.037 1.00 96.00 101 ILE A O 1
ATOM 872 N N . GLU A 1 102 ? -0.799 -1.923 10.519 1.00 95.81 102 GLU A N 1
ATOM 873 C CA . GLU A 1 102 ? 0.180 -3.019 10.494 1.00 95.81 102 GLU A CA 1
ATOM 874 C C . GLU A 1 102 ? 0.356 -3.586 9.084 1.00 95.81 102 GLU A C 1
ATOM 876 O O . GLU A 1 102 ? 1.479 -3.742 8.603 1.00 95.81 102 GLU A O 1
ATOM 881 N N . ARG A 1 103 ? -0.756 -3.829 8.385 1.00 96.00 103 ARG A N 1
ATOM 882 C CA . ARG A 1 103 ? -0.766 -4.293 6.995 1.00 96.00 103 ARG A CA 1
ATOM 883 C C . ARG A 1 103 ? -0.064 -3.296 6.065 1.00 96.00 103 ARG A C 1
ATOM 885 O O . ARG A 1 103 ? 0.784 -3.692 5.268 1.00 96.00 103 ARG A O 1
ATOM 892 N N . ILE A 1 104 ? -0.340 -2.000 6.200 1.00 95.44 104 ILE A N 1
ATOM 893 C CA . ILE A 1 104 ? 0.327 -0.951 5.416 1.00 95.44 104 ILE A CA 1
ATOM 894 C C . ILE A 1 104 ? 1.834 -0.945 5.684 1.00 95.44 104 ILE A C 1
ATOM 896 O O . ILE A 1 104 ? 2.609 -0.920 4.731 1.00 95.44 104 ILE A O 1
ATOM 900 N N . LYS A 1 105 ? 2.261 -1.045 6.947 1.00 95.38 105 LYS A N 1
ATOM 901 C CA . LYS A 1 105 ? 3.683 -1.085 7.327 1.00 95.38 105 LYS A CA 1
ATOM 902 C C . LYS A 1 105 ? 4.430 -2.290 6.747 1.00 95.38 105 LYS A C 1
ATOM 904 O O . L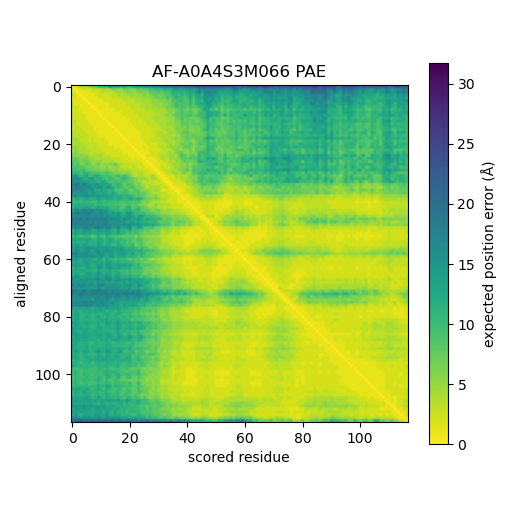YS A 1 105 ? 5.629 -2.193 6.515 1.00 95.38 105 LYS A O 1
ATOM 909 N N . MET A 1 106 ? 3.745 -3.405 6.475 1.00 93.12 106 MET A N 1
ATOM 910 C CA . MET A 1 106 ? 4.360 -4.562 5.807 1.00 93.12 106 MET A CA 1
ATOM 911 C C . MET A 1 106 ? 4.710 -4.290 4.335 1.00 93.12 106 MET A C 1
ATOM 913 O O . MET A 1 106 ? 5.697 -4.829 3.845 1.00 93.12 106 MET A O 1
ATOM 917 N N . GLU A 1 107 ? 3.903 -3.501 3.620 1.00 92.38 107 GLU A N 1
ATOM 918 C CA . GLU A 1 107 ? 4.142 -3.164 2.202 1.00 92.38 107 GLU A CA 1
ATOM 919 C C . GLU A 1 107 ? 4.969 -1.883 2.032 1.00 92.38 107 GLU A C 1
ATOM 921 O O . GLU A 1 107 ? 5.729 -1.743 1.075 1.00 92.38 107 GLU A O 1
ATOM 926 N N . TRP A 1 108 ? 4.851 -0.964 2.988 1.00 92.56 108 TRP A N 1
ATOM 927 C CA . TRP A 1 108 ? 5.555 0.314 3.031 1.00 92.56 108 TRP A CA 1
ATOM 928 C C . TRP A 1 108 ? 6.458 0.345 4.255 1.00 92.56 108 TRP A C 1
ATOM 930 O O . TRP A 1 108 ? 6.075 0.989 5.220 1.00 92.56 108 TRP A O 1
ATOM 940 N N . PRO A 1 109 ? 7.593 -0.374 4.264 1.00 92.25 109 PRO A N 1
ATOM 941 C CA . PRO A 1 109 ? 8.418 -0.600 5.448 1.00 92.25 109 PRO A CA 1
ATOM 942 C C . PRO A 1 109 ? 8.938 0.675 6.133 1.00 92.25 109 PRO A C 1
ATOM 944 O O . PRO A 1 109 ? 9.320 1.627 5.437 1.00 92.25 109 PRO A O 1
ATOM 947 N N . PRO A 1 110 ? 9.092 0.670 7.475 1.00 91.06 110 PRO A N 1
ATOM 948 C CA . PRO A 1 110 ? 9.638 1.797 8.222 1.00 91.06 110 PRO A CA 1
ATOM 949 C C . PRO A 1 110 ? 11.039 2.167 7.759 1.00 91.06 110 PRO A C 1
ATOM 951 O O . PRO A 1 110 ? 11.424 3.310 7.930 1.00 91.06 110 PRO A O 1
ATOM 954 N N . GLU A 1 111 ? 11.821 1.266 7.154 1.00 90.75 111 GLU A N 1
ATOM 955 C CA 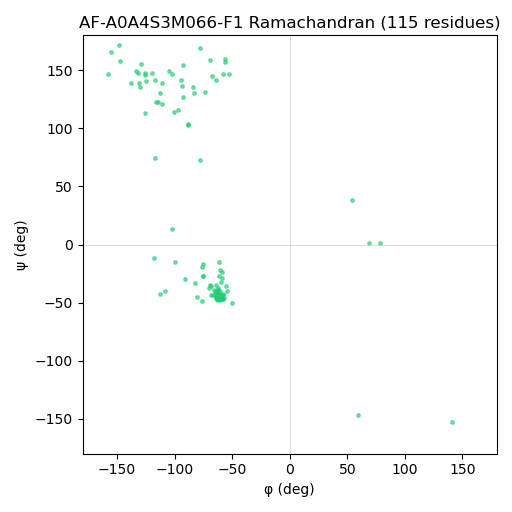. GLU A 1 111 ? 13.152 1.552 6.611 1.00 90.75 111 GLU A CA 1
ATOM 956 C C . GLU A 1 111 ? 13.118 2.631 5.520 1.00 90.75 111 GLU A C 1
ATOM 958 O O . GLU A 1 111 ? 14.063 3.419 5.433 1.00 90.75 111 GLU A O 1
ATOM 963 N N . ARG A 1 112 ? 12.029 2.703 4.741 1.00 90.56 112 ARG A N 1
ATOM 964 C CA . ARG A 1 112 ? 11.869 3.596 3.577 1.00 90.56 112 ARG A CA 1
ATOM 965 C C . ARG A 1 112 ? 10.735 4.612 3.721 1.00 90.56 112 ARG A C 1
ATOM 967 O O . ARG A 1 112 ? 10.676 5.546 2.913 1.00 90.56 112 ARG A O 1
ATOM 974 N N . THR A 1 113 ? 9.881 4.442 4.728 1.00 92.94 113 THR A N 1
ATOM 975 C CA . THR A 1 113 ? 8.663 5.227 4.938 1.00 92.94 113 THR A CA 1
ATOM 976 C C . THR A 1 113 ? 8.585 5.750 6.370 1.00 92.94 113 THR A C 1
ATOM 978 O O . THR A 1 113 ? 8.856 5.023 7.322 1.00 92.94 113 THR A O 1
ATOM 981 N N . GLU A 1 114 ? 8.226 7.021 6.519 1.00 93.75 114 GLU A N 1
ATOM 982 C CA . GLU A 1 114 ? 7.869 7.636 7.798 1.00 93.75 114 GLU A CA 1
ATOM 983 C C . GLU A 1 114 ? 6.357 7.562 8.020 1.00 93.75 114 GLU A C 1
ATOM 985 O O . GLU A 1 114 ? 5.585 7.499 7.062 1.00 93.75 114 GLU A O 1
ATOM 990 N N . TYR A 1 115 ? 5.917 7.584 9.278 1.00 94.12 115 TYR A N 1
ATOM 991 C CA . TYR A 1 115 ? 4.492 7.583 9.606 1.00 94.12 115 TYR A CA 1
ATOM 992 C C . TYR A 1 115 ? 4.176 8.669 10.616 1.00 94.12 115 TYR A C 1
ATOM 994 O O . TYR A 1 115 ? 4.909 8.840 11.591 1.00 94.12 115 TYR A O 1
ATOM 1002 N N . GLN A 1 116 ? 3.050 9.333 10.401 1.00 92.62 116 GLN A N 1
ATOM 1003 C CA . GLN A 1 116 ? 2.478 10.310 11.315 1.00 92.62 116 GLN A CA 1
ATOM 1004 C C . GLN A 1 116 ? 1.029 9.924 11.630 1.00 92.62 116 GLN A C 1
ATOM 1006 O O . GLN A 1 116 ? 0.359 9.298 10.805 1.00 92.62 116 GLN A O 1
ATOM 1011 N N . ASN A 1 117 ? 0.589 10.236 12.848 1.00 83.12 117 ASN A N 1
ATOM 1012 C CA . ASN A 1 117 ? -0.749 9.960 13.378 1.00 83.12 117 ASN A CA 1
ATOM 1013 C C . ASN A 1 117 ? -1.422 11.263 13.802 1.00 83.12 117 ASN A C 1
ATOM 1015 O O . ASN A 1 117 ? -0.673 12.160 14.250 1.00 83.12 117 ASN A O 1
#

Secondary structure (DSSP, 8-state):
-HHHHHHHHHHHHHHHHHHHHHHHHHHIIIIIHHHHHHHSEEEEEETTTEEEEEEEETTEEEEEEEEEEE-SSSS-EEEEPPPHHHHTTS-GGG--HHHHHHHHHHHS-TTTEEEE-

Nearest PDB structures (foldseek):
  1dxk-assembly1_A  TM=3.894E-01  e=1.010E-01  Bacillus cereus
  4eal-assembly1_A  TM=4.172E-01  e=3.675E-01  Rattus norvegicus
  4cfe-assembly1_C  TM=4.043E-01  e=4.869E+00  Homo sapiens
  4cff-assembly1_C  TM=4.045E-01  e=5.540E+00  Homo sapiens
  4cfe-assembly2_A  TM=4.759E-01  e=8.707E+00  Homo sapiens

Solvent-accessible surface area (backbone atoms only — not comparable to full-atom values): 6598 Å² total; per-residue (Å²): 113,69,66,60,52,52,52,52,52,52,52,52,52,51,53,51,53,50,51,52,54,49,50,55,52,51,49,41,60,71,53,48,48,54,50,36,64,73,68,37,44,52,75,44,81,38,84,90,40,27,31,30,45,32,38,56,55,96,89,38,80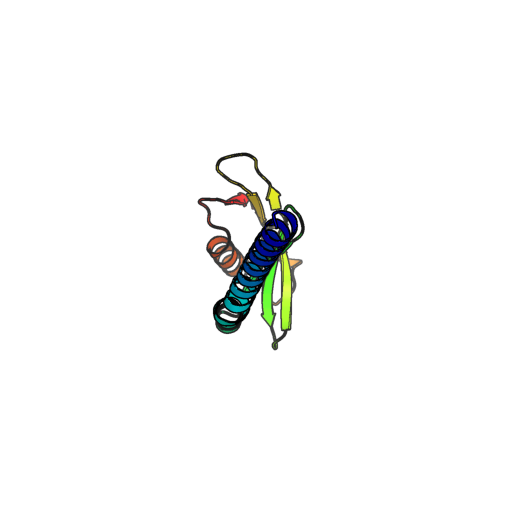,48,70,50,80,38,50,36,41,70,43,90,66,83,38,49,28,36,37,47,44,69,45,79,77,58,40,68,74,48,58,79,93,60,59,59,54,68,61,51,51,54,56,48,42,71,80,50,39,71,84,43,28,44,78,46,106

pLDDT: mean 92.12, std 5.49, range [74.31, 97.44]

Mean predicted aligned error: 6.5 Å

Radius of gyration: 20.32 Å; Cα contacts (8 Å, |Δi|>4): 126; chains: 1; bounding box: 43×29×62 Å